Protein AF-A0A8S3ICK9-F1 (afdb_monomer_lite)

Radius of gyration: 54.21 Å; chains: 1; bounding box: 130×24×143 Å

pLDDT: mean 86.52, std 14.39, range [38.88, 98.19]

Secondary structure (DSSP, 8-state):
-HHHHHHHHHHHHHHHHHHHHHHHHHHHHHHHHHHHHHHHHHHHHHHHHHHHHHHHHHHHHHHHHHHHHHHHHHHHHHHHHHHHHHHHHHHHHHHHHHHHHHHHHHHS-GGGHHHHHHHHHHHHT--HHHHHHHHHHHHSTTS--------

InterPro domains:
  IPR000237 GRIP domain [PS50913] (88-137)

Sequence (151 aa):
REQHLNEHLRQYQDALREQTTIVNRLTNENNEICNRLAEYNEALSAAHRLNDQIEKKDSLINTLRNQIHTKDEKIQQYEYNLRDLQSTSGSRVEKQLVKNILLSYFHTPVNKRQEVIPLLGALVGFTQDEYKRAIDATSTNNSNSPKGGSG

Structure (mmCIF, N/CA/C/O backbone):
data_AF-A0A8S3ICK9-F1
#
_entry.id   AF-A0A8S3ICK9-F1
#
loop_
_atom_site.group_PDB
_atom_site.id
_atom_site.type_symbol
_atom_site.label_atom_id
_atom_site.label_alt_id
_atom_site.label_comp_id
_atom_site.label_asym_id
_atom_site.label_entity_id
_atom_site.label_seq_id
_atom_site.pdbx_PDB_ins_code
_atom_site.Cartn_x
_atom_site.Cartn_y
_atom_site.Cartn_z
_atom_site.occupancy
_atom_site.B_iso_or_equiv
_atom_site.auth_seq_id
_atom_site.auth_comp_id
_atom_site.auth_asym_id
_atom_site.auth_atom_id
_atom_site.pdbx_PDB_model_num
ATOM 1 N N . ARG A 1 1 ? 58.054 2.669 -65.243 1.00 66.62 1 ARG A N 1
ATOM 2 C CA . ARG A 1 1 ? 57.062 1.596 -64.962 1.00 66.62 1 ARG A CA 1
ATOM 3 C C . ARG A 1 1 ? 57.051 1.236 -63.476 1.00 66.62 1 ARG A C 1
ATOM 5 O O . ARG A 1 1 ? 55.982 1.250 -62.892 1.00 66.62 1 ARG A O 1
ATOM 12 N N . GLU A 1 2 ? 58.213 1.020 -62.854 1.00 78.56 2 GLU A N 1
ATOM 13 C CA . GLU A 1 2 ? 58.328 0.740 -61.408 1.00 78.56 2 GLU A CA 1
ATOM 14 C C . GLU A 1 2 ? 57.890 1.906 -60.505 1.00 78.56 2 GLU A C 1
ATOM 16 O O . GLU A 1 2 ? 57.202 1.681 -59.518 1.00 78.56 2 GLU A O 1
ATOM 21 N N . GLN A 1 3 ? 58.194 3.157 -60.873 1.00 79.44 3 GLN A N 1
ATOM 22 C CA . GLN A 1 3 ? 57.766 4.334 -60.098 1.00 79.44 3 GLN A CA 1
ATOM 23 C C . GLN A 1 3 ? 56.235 4.453 -59.995 1.00 79.44 3 GLN A C 1
ATOM 25 O O . GLN A 1 3 ? 55.710 4.612 -58.900 1.00 79.44 3 GLN A O 1
ATOM 30 N N . HIS A 1 4 ? 55.507 4.275 -61.103 1.00 82.38 4 HIS A N 1
ATOM 31 C CA . HIS A 1 4 ? 54.037 4.275 -61.094 1.00 82.38 4 HIS A CA 1
ATOM 32 C C . HIS A 1 4 ? 53.443 3.107 -60.293 1.00 82.38 4 HIS A C 1
ATOM 34 O O . HIS A 1 4 ? 52.410 3.271 -59.651 1.00 82.38 4 HIS A O 1
ATOM 40 N N . LEU A 1 5 ? 54.088 1.935 -60.304 1.00 88.00 5 LEU A N 1
ATOM 41 C CA . LEU A 1 5 ? 53.651 0.789 -59.504 1.00 88.00 5 LEU A CA 1
ATOM 42 C C . LEU A 1 5 ? 53.818 1.062 -58.000 1.00 88.00 5 LEU A C 1
ATOM 44 O O . LEU A 1 5 ? 52.912 0.769 -57.223 1.00 88.00 5 LEU A O 1
ATOM 48 N N . ASN A 1 6 ? 54.933 1.680 -57.601 1.00 90.56 6 ASN A N 1
ATOM 49 C CA . ASN A 1 6 ? 55.171 2.083 -56.214 1.00 90.56 6 ASN A CA 1
ATOM 50 C C . ASN A 1 6 ? 54.201 3.178 -55.747 1.00 90.56 6 ASN A C 1
ATOM 52 O O . ASN A 1 6 ? 53.729 3.124 -54.614 1.00 90.56 6 ASN A O 1
ATOM 56 N N . GLU A 1 7 ? 53.859 4.131 -56.617 1.00 90.69 7 GLU A N 1
ATOM 57 C CA . GLU A 1 7 ? 52.857 5.166 -56.329 1.00 90.69 7 GLU A CA 1
ATOM 58 C C . GLU A 1 7 ? 51.481 4.542 -56.027 1.00 90.69 7 GLU A C 1
ATOM 60 O O . GLU A 1 7 ? 50.860 4.855 -55.012 1.00 90.69 7 GLU A O 1
ATOM 65 N N . HIS A 1 8 ? 51.030 3.592 -56.855 1.00 90.88 8 HIS A N 1
ATOM 66 C CA . HIS A 1 8 ? 49.760 2.890 -56.642 1.00 90.88 8 HIS A CA 1
ATOM 67 C C . HIS A 1 8 ? 49.759 2.010 -55.387 1.00 90.88 8 HIS A C 1
ATOM 69 O O . HIS A 1 8 ? 48.760 1.976 -54.668 1.00 90.88 8 HIS A O 1
ATOM 75 N N . LEU A 1 9 ? 50.867 1.323 -55.090 1.00 90.25 9 LEU A N 1
ATOM 76 C CA . LEU A 1 9 ? 51.004 0.546 -53.853 1.00 90.25 9 LEU A CA 1
ATOM 77 C C . LEU A 1 9 ? 50.896 1.438 -52.611 1.00 90.25 9 LEU A C 1
ATOM 79 O O . LEU A 1 9 ? 50.250 1.055 -51.636 1.00 90.25 9 LEU A O 1
ATOM 83 N N . ARG A 1 10 ? 51.479 2.641 -52.665 1.00 92.62 10 ARG A N 1
ATOM 84 C CA . ARG A 1 10 ? 51.399 3.624 -51.582 1.00 92.62 10 ARG A CA 1
ATOM 85 C C . ARG A 1 10 ? 49.975 4.142 -51.389 1.00 92.62 10 ARG A C 1
ATOM 87 O O . ARG A 1 10 ? 49.477 4.122 -50.270 1.00 92.62 10 ARG A O 1
ATOM 94 N N . GLN A 1 11 ? 49.293 4.509 -52.474 1.00 92.69 11 GLN A N 1
ATOM 95 C CA . GLN A 1 11 ? 47.885 4.925 -52.428 1.00 92.69 11 GLN A CA 1
ATOM 96 C C . GLN A 1 11 ? 46.984 3.832 -51.841 1.00 92.69 11 GLN A C 1
ATOM 98 O O . GLN A 1 11 ? 46.121 4.119 -51.016 1.00 92.69 11 GLN A O 1
ATOM 103 N N . TYR A 1 12 ? 47.208 2.572 -52.225 1.00 92.31 12 TYR A N 1
ATOM 104 C CA . TYR A 1 12 ? 46.450 1.445 -51.685 1.00 92.31 12 TYR A CA 1
ATOM 105 C C . TYR A 1 12 ? 46.709 1.240 -50.184 1.00 92.31 12 TYR A C 1
ATOM 107 O O . TYR A 1 12 ? 45.776 0.986 -49.425 1.00 92.31 12 TYR A O 1
ATOM 115 N N . GLN A 1 13 ? 47.959 1.392 -49.731 1.00 93.19 13 GLN A N 1
ATOM 116 C CA . GLN A 1 13 ? 48.302 1.338 -48.306 1.00 93.19 13 GLN A CA 1
ATOM 117 C C . GLN A 1 13 ? 47.670 2.479 -47.502 1.00 93.19 13 GLN A C 1
ATOM 119 O O . GLN A 1 13 ? 47.187 2.241 -46.393 1.00 93.19 13 GLN A O 1
ATOM 124 N N . ASP A 1 14 ? 47.652 3.694 -48.047 1.00 94.31 14 ASP A N 1
ATOM 125 C CA . ASP A 1 14 ? 47.059 4.854 -47.380 1.00 94.31 14 ASP A CA 1
ATOM 126 C C . ASP A 1 14 ? 45.528 4.726 -47.295 1.00 94.31 14 ASP A C 1
ATOM 128 O O . ASP A 1 14 ? 44.962 4.919 -46.217 1.00 94.31 14 ASP A O 1
ATOM 132 N N . ALA A 1 15 ? 44.865 4.265 -48.362 1.00 94.25 15 ALA A N 1
ATOM 133 C CA . ALA A 1 15 ? 43.431 3.966 -48.345 1.00 94.25 15 ALA A CA 1
ATOM 134 C C . ALA A 1 15 ? 43.076 2.852 -47.342 1.00 94.25 15 ALA A C 1
ATOM 136 O O . ALA A 1 15 ? 42.084 2.947 -46.620 1.00 94.25 15 ALA A O 1
ATOM 137 N N . LEU A 1 16 ? 43.906 1.805 -47.238 1.00 94.31 16 LEU A N 1
ATOM 138 C CA . LEU A 1 16 ? 43.701 0.730 -46.262 1.00 94.31 16 LEU A CA 1
ATOM 139 C C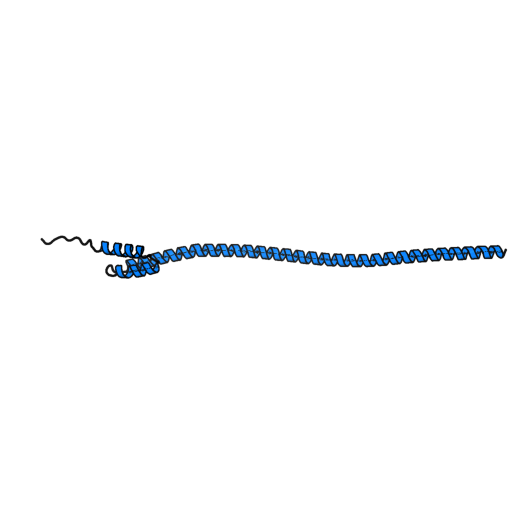 . LEU A 1 16 ? 43.848 1.234 -44.816 1.00 94.31 16 LEU A C 1
ATOM 141 O O . LEU A 1 16 ? 43.101 0.808 -43.930 1.00 94.31 16 LEU A O 1
ATOM 145 N N . ARG A 1 17 ? 44.790 2.153 -44.567 1.00 95.12 17 ARG A N 1
ATOM 146 C CA . ARG A 1 17 ? 44.953 2.804 -43.259 1.00 95.12 17 ARG A CA 1
ATOM 147 C C . ARG A 1 17 ? 43.744 3.651 -42.899 1.00 95.12 17 ARG A C 1
ATOM 149 O O . ARG A 1 17 ? 43.249 3.514 -41.785 1.00 95.12 17 ARG A O 1
ATOM 156 N N . GLU A 1 18 ? 43.259 4.475 -43.821 1.00 95.06 18 GLU A N 1
ATOM 157 C CA . GLU A 1 18 ? 42.057 5.288 -43.608 1.00 95.06 18 GLU A CA 1
ATOM 158 C C . GLU A 1 18 ? 40.831 4.409 -43.336 1.00 95.06 18 GLU A C 1
ATOM 160 O O . GLU A 1 18 ? 40.089 4.628 -42.380 1.00 95.06 18 GLU A O 1
ATOM 165 N N . GLN A 1 19 ? 40.663 3.329 -44.098 1.00 94.31 19 GLN A N 1
ATOM 166 C CA . GLN A 1 19 ? 39.571 2.396 -43.851 1.00 94.31 19 GLN A CA 1
ATOM 167 C C . GLN A 1 19 ? 39.683 1.749 -42.462 1.00 94.31 19 GLN A C 1
ATOM 169 O O . GLN A 1 19 ? 38.685 1.604 -41.757 1.00 94.31 19 GLN A O 1
ATOM 174 N N . THR A 1 20 ? 40.899 1.402 -42.034 1.00 96.00 20 THR A N 1
ATOM 175 C CA . THR A 1 20 ? 41.150 0.824 -40.707 1.00 96.00 20 THR A CA 1
ATOM 176 C C . THR A 1 20 ? 40.819 1.814 -39.587 1.00 96.00 20 THR A C 1
ATOM 178 O O . THR A 1 20 ? 40.216 1.423 -38.587 1.00 96.00 20 THR A O 1
ATOM 181 N N . THR A 1 21 ? 41.156 3.100 -39.732 1.00 96.38 21 THR A N 1
ATOM 182 C CA . THR A 1 21 ? 40.820 4.112 -38.715 1.00 96.38 21 THR A CA 1
ATOM 183 C C . THR A 1 21 ? 39.316 4.338 -38.617 1.00 96.38 21 THR A C 1
ATOM 185 O O . THR A 1 21 ? 38.795 4.437 -37.506 1.00 96.38 21 THR A O 1
ATOM 188 N N . ILE A 1 22 ? 38.602 4.343 -39.747 1.00 96.62 22 ILE A N 1
ATOM 189 C CA . ILE A 1 22 ? 37.138 4.447 -39.769 1.00 96.62 22 ILE A CA 1
ATOM 190 C C . ILE A 1 22 ? 36.503 3.236 -39.080 1.00 96.62 22 ILE A C 1
ATOM 192 O O . ILE A 1 22 ? 35.640 3.414 -38.221 1.00 96.62 22 ILE A O 1
ATOM 196 N N . VAL A 1 23 ? 36.947 2.019 -39.408 1.00 96.81 23 VAL A N 1
ATOM 197 C CA . VAL A 1 23 ? 36.446 0.785 -38.781 1.00 96.81 23 VAL A CA 1
ATOM 198 C C . VAL A 1 23 ? 36.687 0.804 -37.274 1.00 96.81 23 VAL A C 1
ATOM 200 O O . VAL A 1 23 ? 35.770 0.505 -36.510 1.00 96.81 23 VAL A O 1
ATOM 203 N N . ASN A 1 24 ? 37.873 1.219 -36.826 1.00 96.56 24 ASN A N 1
ATOM 204 C CA . ASN A 1 24 ? 38.172 1.335 -35.399 1.00 96.56 24 ASN A CA 1
ATOM 205 C C . ASN A 1 24 ? 37.283 2.378 -34.709 1.00 96.56 24 ASN A C 1
ATOM 207 O O . ASN A 1 24 ? 36.761 2.109 -33.629 1.00 96.56 24 ASN A O 1
ATOM 211 N N . ARG A 1 25 ? 37.053 3.540 -35.337 1.00 97.06 25 ARG A N 1
ATOM 212 C CA . ARG A 1 25 ? 36.153 4.568 -34.792 1.00 97.06 25 ARG A CA 1
ATOM 213 C C . ARG A 1 25 ? 34.730 4.038 -34.640 1.00 97.06 25 ARG A C 1
ATOM 215 O O . ARG A 1 25 ? 34.169 4.132 -33.556 1.00 97.06 25 ARG A O 1
ATOM 222 N N . LEU A 1 26 ? 34.180 3.444 -35.698 1.00 96.69 26 LEU A N 1
ATOM 223 C CA . LEU A 1 26 ? 32.831 2.872 -35.677 1.00 96.69 26 LEU A CA 1
ATOM 224 C C . LEU A 1 26 ? 32.712 1.746 -34.647 1.00 96.69 26 LEU A C 1
ATOM 226 O O . LEU A 1 26 ? 31.695 1.631 -33.976 1.00 96.69 26 LEU A O 1
ATOM 230 N N . THR A 1 27 ? 33.756 0.933 -34.491 1.00 97.19 27 THR A N 1
ATOM 231 C CA . THR A 1 27 ? 33.787 -0.133 -33.481 1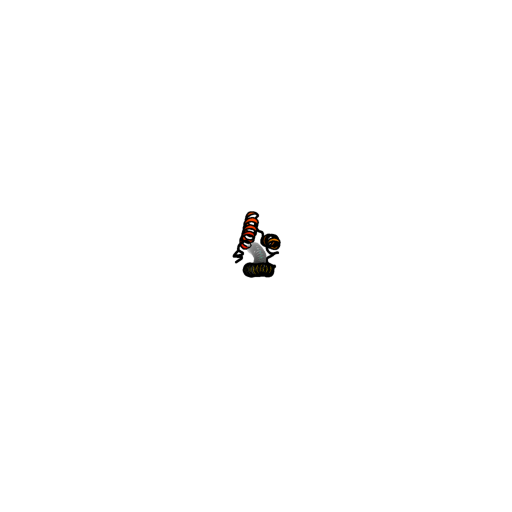.00 97.19 27 THR A CA 1
ATOM 232 C C . THR A 1 27 ? 33.751 0.448 -32.069 1.00 97.19 27 THR A C 1
ATOM 234 O O . THR A 1 27 ? 32.999 -0.043 -31.230 1.00 97.19 27 THR A O 1
ATOM 237 N N . ASN A 1 28 ? 34.501 1.521 -31.809 1.00 97.19 28 ASN A N 1
ATOM 238 C CA . ASN A 1 28 ? 34.479 2.207 -30.518 1.00 97.19 28 ASN A CA 1
ATOM 239 C C . ASN A 1 28 ? 33.109 2.833 -30.229 1.00 97.19 28 ASN A C 1
ATOM 241 O O . ASN A 1 28 ? 32.564 2.603 -29.154 1.00 97.19 28 ASN A O 1
ATOM 245 N N . GLU A 1 29 ? 32.521 3.543 -31.194 1.00 97.56 29 GLU A N 1
ATOM 246 C CA . GLU A 1 29 ? 31.169 4.105 -31.063 1.00 97.56 29 GLU A CA 1
ATOM 247 C C . GLU A 1 29 ? 30.132 3.007 -30.784 1.00 97.56 29 GLU A C 1
ATOM 249 O O . GLU A 1 29 ? 29.288 3.147 -29.901 1.00 97.56 29 GLU A O 1
ATOM 254 N N . ASN A 1 30 ? 30.225 1.875 -31.483 1.00 97.25 30 ASN A N 1
ATOM 255 C CA . ASN A 1 30 ? 29.319 0.750 -31.277 1.00 97.25 30 ASN A CA 1
ATOM 256 C C . ASN A 1 30 ? 29.483 0.138 -29.874 1.00 97.25 30 ASN A C 1
ATOM 258 O O . ASN A 1 30 ? 28.495 -0.149 -29.201 1.00 97.25 30 ASN A O 1
ATOM 262 N N . ASN A 1 31 ? 30.719 0.013 -29.383 1.00 97.62 31 ASN A N 1
ATOM 263 C CA . ASN A 1 31 ? 30.984 -0.448 -28.020 1.00 97.62 31 ASN A CA 1
ATOM 264 C C . ASN A 1 31 ? 30.411 0.510 -26.964 1.00 97.62 31 ASN A C 1
ATOM 266 O O . ASN A 1 31 ? 29.812 0.059 -25.989 1.00 97.62 31 ASN A O 1
ATOM 270 N N . GLU A 1 32 ? 30.539 1.825 -27.159 1.00 97.75 32 GLU A N 1
ATOM 271 C CA . GLU A 1 32 ? 29.944 2.820 -26.258 1.00 97.75 32 GLU A CA 1
ATOM 272 C C . GLU A 1 32 ? 28.415 2.724 -26.224 1.00 97.75 32 GLU A C 1
ATOM 274 O O . GLU A 1 32 ? 27.812 2.774 -25.149 1.00 97.75 32 GLU A O 1
ATOM 279 N N . ILE A 1 33 ? 27.780 2.544 -27.385 1.00 97.38 33 ILE A N 1
ATOM 280 C CA . ILE A 1 33 ? 26.327 2.364 -27.482 1.00 97.38 33 ILE A CA 1
ATOM 281 C C . ILE A 1 33 ? 25.895 1.075 -26.775 1.00 97.38 33 ILE A C 1
ATOM 283 O O . ILE A 1 33 ? 24.936 1.099 -26.003 1.00 97.38 33 ILE A O 1
ATOM 287 N N . CYS A 1 34 ? 26.611 -0.031 -26.985 1.00 97.31 34 CYS A N 1
ATOM 288 C CA . CYS A 1 34 ? 26.345 -1.300 -26.309 1.00 97.31 34 CYS A CA 1
ATOM 289 C C . CYS A 1 34 ? 26.440 -1.174 -24.783 1.00 97.31 34 CYS A C 1
ATOM 291 O O . CYS A 1 34 ? 25.567 -1.680 -24.077 1.00 97.31 34 CYS A O 1
ATOM 293 N N . ASN A 1 35 ? 27.443 -0.456 -24.271 1.00 97.62 35 ASN A N 1
ATOM 294 C CA . ASN A 1 35 ? 27.591 -0.223 -22.834 1.00 97.62 35 ASN A CA 1
ATOM 295 C C . ASN A 1 35 ? 26.416 0.588 -22.273 1.00 97.62 35 ASN A C 1
ATOM 297 O O . ASN A 1 35 ? 25.806 0.182 -21.287 1.00 97.62 35 ASN A O 1
ATOM 301 N N . ARG A 1 36 ? 26.020 1.675 -22.947 1.00 97.88 36 ARG A N 1
ATOM 302 C CA . ARG A 1 36 ? 24.848 2.470 -22.537 1.00 97.88 36 ARG A CA 1
ATOM 303 C C . ARG A 1 36 ? 23.557 1.660 -22.579 1.00 97.88 36 ARG A C 1
ATOM 305 O O . ARG A 1 36 ? 22.715 1.799 -21.700 1.00 97.88 36 ARG A O 1
ATOM 312 N N . LEU A 1 37 ? 23.389 0.798 -23.582 1.00 97.50 37 LEU A N 1
ATOM 313 C CA . LEU A 1 37 ? 22.242 -0.107 -23.647 1.00 97.50 37 LEU A CA 1
ATOM 314 C C . LEU A 1 37 ? 22.229 -1.088 -22.473 1.00 97.50 37 LEU A C 1
ATOM 316 O O . LEU A 1 37 ? 21.164 -1.337 -21.913 1.00 97.50 37 LEU A O 1
ATOM 320 N N . ALA A 1 38 ? 23.383 -1.630 -22.080 1.00 97.69 38 ALA A N 1
ATOM 321 C CA . ALA A 1 38 ? 23.480 -2.492 -20.907 1.00 97.69 38 ALA A CA 1
ATOM 322 C C . ALA A 1 38 ? 23.081 -1.742 -19.624 1.00 97.69 38 ALA A C 1
ATOM 324 O O . ALA A 1 38 ? 22.243 -2.236 -18.870 1.00 97.69 38 ALA A O 1
ATOM 325 N N . GLU A 1 39 ? 23.588 -0.521 -19.433 1.00 97.50 39 GLU A N 1
ATOM 326 C CA . GLU A 1 39 ? 23.235 0.342 -18.297 1.00 97.50 39 GLU A CA 1
ATOM 327 C C . GLU A 1 39 ? 21.735 0.674 -18.266 1.00 97.50 39 GLU A C 1
ATOM 329 O O . GLU A 1 39 ? 21.090 0.567 -17.222 1.00 97.50 39 GLU A O 1
ATOM 334 N N . TYR A 1 40 ? 21.139 1.026 -19.410 1.00 98.06 40 TYR A N 1
ATOM 335 C CA . TYR A 1 40 ? 19.703 1.298 -19.486 1.00 98.06 40 TYR A CA 1
ATOM 336 C C . TYR A 1 40 ? 18.853 0.058 -19.220 1.00 98.06 40 TYR A C 1
ATOM 338 O O . TYR A 1 40 ? 17.817 0.168 -18.566 1.00 98.06 40 TYR A O 1
ATOM 346 N N . ASN A 1 41 ? 19.279 -1.119 -19.678 1.00 97.50 41 ASN A N 1
ATOM 347 C CA . ASN A 1 41 ? 18.584 -2.370 -19.379 1.00 97.50 41 ASN A CA 1
ATOM 348 C C . ASN A 1 41 ? 18.634 -2.703 -17.881 1.00 97.50 41 ASN A C 1
ATOM 350 O O . ASN A 1 41 ? 17.629 -3.134 -17.313 1.00 97.50 41 ASN A O 1
ATOM 354 N N . GLU A 1 42 ? 19.768 -2.466 -17.220 1.00 97.88 42 GLU A N 1
ATOM 355 C CA . GLU A 1 42 ? 19.883 -2.628 -15.769 1.00 97.88 42 GLU A CA 1
ATOM 356 C C . GLU A 1 42 ? 18.987 -1.631 -15.022 1.00 97.88 42 GLU A C 1
ATOM 358 O O . GLU A 1 42 ? 18.215 -2.026 -14.144 1.00 97.88 42 GLU A O 1
ATOM 363 N N . ALA A 1 43 ? 19.013 -0.357 -15.418 1.00 97.81 43 ALA A N 1
ATOM 364 C CA . ALA A 1 43 ? 18.157 0.675 -14.842 1.00 97.81 43 ALA A CA 1
ATOM 365 C C . ALA A 1 43 ? 16.662 0.364 -15.038 1.00 97.81 43 ALA A C 1
ATOM 367 O O . ALA A 1 43 ? 15.864 0.552 -14.118 1.00 97.81 43 ALA A O 1
ATOM 368 N N . LEU A 1 44 ? 16.279 -0.165 -16.203 1.00 97.75 44 LEU A N 1
ATOM 369 C CA . LEU A 1 44 ? 14.912 -0.597 -16.489 1.00 97.75 44 LEU A CA 1
ATOM 370 C C . LEU A 1 44 ? 14.496 -1.775 -15.599 1.00 97.75 44 LEU A C 1
ATOM 372 O O . LEU A 1 44 ? 13.410 -1.762 -15.020 1.00 97.75 44 LEU A O 1
ATOM 376 N N . SER A 1 45 ? 15.371 -2.768 -15.428 1.00 97.75 45 SER A N 1
ATOM 377 C CA . SER A 1 45 ? 15.138 -3.892 -14.511 1.00 97.75 45 SER A CA 1
ATOM 378 C C . SER A 1 45 ? 14.965 -3.417 -13.062 1.00 97.75 45 SER A C 1
ATOM 380 O O . SER A 1 45 ? 14.042 -3.839 -12.357 1.00 97.75 45 SER A O 1
ATOM 382 N N . ALA A 1 46 ? 15.790 -2.460 -12.626 1.00 97.88 46 ALA A N 1
ATOM 383 C CA . ALA A 1 46 ? 15.649 -1.827 -11.320 1.00 97.88 46 ALA A CA 1
ATOM 384 C C . ALA A 1 46 ? 14.311 -1.077 -11.181 1.00 97.88 46 ALA A C 1
ATOM 386 O O . ALA A 1 46 ? 13.652 -1.200 -10.145 1.00 97.88 46 ALA A O 1
ATOM 387 N N . ALA A 1 47 ? 13.874 -0.360 -12.220 1.00 97.94 47 ALA A N 1
ATOM 388 C CA . ALA A 1 47 ? 12.582 0.320 -12.241 1.00 97.94 47 ALA A CA 1
ATOM 389 C C . ALA A 1 47 ? 11.406 -0.666 -12.128 1.00 97.94 47 ALA A C 1
ATOM 391 O O . ALA A 1 47 ? 10.507 -0.439 -11.319 1.00 97.94 47 ALA A O 1
ATOM 392 N N . HIS A 1 48 ? 11.443 -1.797 -12.841 1.00 97.31 48 HIS A N 1
ATOM 393 C CA . HIS A 1 48 ? 10.440 -2.860 -12.697 1.00 97.31 48 HIS A CA 1
ATOM 394 C C . HIS A 1 48 ? 10.386 -3.406 -11.267 1.00 97.31 48 HIS A C 1
ATOM 396 O O . HIS A 1 48 ? 9.317 -3.471 -10.665 1.00 97.31 48 HIS A O 1
ATOM 402 N N . ARG A 1 49 ? 11.542 -3.703 -10.663 1.00 97.88 49 ARG A N 1
ATOM 403 C CA . ARG A 1 49 ? 11.606 -4.174 -9.272 1.00 97.88 49 ARG A CA 1
ATOM 404 C C . ARG A 1 49 ? 11.052 -3.151 -8.274 1.00 97.88 49 ARG A C 1
ATOM 406 O O . ARG A 1 49 ? 10.511 -3.536 -7.233 1.00 97.88 49 ARG A O 1
ATOM 413 N N . LEU A 1 50 ? 11.243 -1.856 -8.524 1.00 97.88 50 LEU A N 1
ATOM 414 C CA . LEU A 1 50 ? 10.653 -0.798 -7.701 1.00 97.88 50 LEU A CA 1
ATOM 415 C C . LEU A 1 50 ? 9.13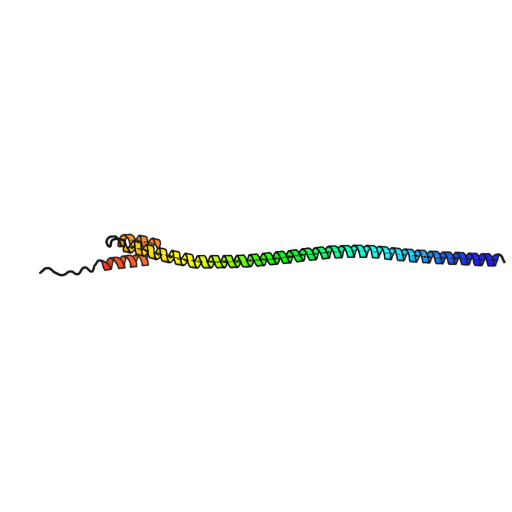8 -0.726 -7.894 1.00 97.88 50 LEU A C 1
ATOM 417 O O . LEU A 1 50 ? 8.425 -0.602 -6.901 1.00 97.88 50 LEU A O 1
ATOM 421 N N . ASN A 1 51 ? 8.653 -0.875 -9.126 1.00 97.94 51 ASN A N 1
ATOM 422 C CA . ASN A 1 51 ? 7.224 -0.932 -9.416 1.00 97.94 51 ASN A CA 1
ATOM 423 C C . ASN A 1 51 ? 6.544 -2.098 -8.675 1.00 97.94 51 ASN A C 1
ATOM 425 O O . ASN A 1 51 ? 5.589 -1.872 -7.936 1.00 97.94 51 ASN A O 1
ATOM 429 N N . ASP A 1 52 ? 7.117 -3.304 -8.725 1.00 97.62 52 ASP A N 1
ATOM 430 C CA . ASP A 1 52 ? 6.607 -4.465 -7.978 1.00 97.62 52 ASP A CA 1
ATOM 431 C C . ASP A 1 52 ? 6.549 -4.210 -6.460 1.00 97.62 52 ASP A C 1
ATOM 433 O O . ASP A 1 52 ? 5.673 -4.706 -5.746 1.00 97.62 52 ASP A O 1
ATOM 437 N N . GLN A 1 53 ? 7.514 -3.456 -5.921 1.00 97.94 53 GLN A N 1
ATOM 438 C CA . GLN A 1 53 ? 7.520 -3.080 -4.505 1.00 97.94 53 GLN A CA 1
ATOM 439 C C . GLN A 1 53 ? 6.436 -2.057 -4.168 1.00 97.94 53 GLN A C 1
ATOM 441 O O . GLN A 1 53 ? 5.872 -2.129 -3.074 1.00 97.94 53 GLN A O 1
ATOM 446 N N . ILE A 1 54 ? 6.160 -1.114 -5.069 1.00 98.06 54 ILE A N 1
ATOM 447 C CA . ILE A 1 54 ? 5.078 -0.139 -4.915 1.00 98.06 54 ILE A CA 1
ATOM 448 C C . ILE A 1 54 ? 3.739 -0.872 -4.903 1.00 98.06 54 ILE A C 1
ATOM 450 O O . ILE A 1 54 ? 2.996 -0.729 -3.938 1.00 98.06 54 ILE A O 1
ATOM 454 N N . GLU A 1 55 ? 3.495 -1.761 -5.866 1.00 98.00 55 GLU A N 1
ATOM 455 C CA . GLU A 1 55 ? 2.255 -2.545 -5.939 1.00 98.00 55 GLU A CA 1
ATOM 456 C C . GLU A 1 55 ? 2.006 -3.363 -4.660 1.00 98.00 55 GLU A C 1
ATOM 458 O O . GLU A 1 55 ? 0.902 -3.369 -4.105 1.00 98.00 55 GLU A O 1
ATOM 463 N N . LYS A 1 56 ? 3.053 -4.004 -4.119 1.00 97.94 56 LYS A N 1
ATOM 464 C CA . LYS A 1 56 ? 2.970 -4.725 -2.835 1.00 97.94 56 LYS A CA 1
ATOM 465 C C . LYS A 1 56 ? 2.626 -3.800 -1.669 1.00 97.94 56 LYS A C 1
ATOM 467 O O . LYS A 1 56 ? 1.816 -4.165 -0.815 1.00 97.94 56 LYS A O 1
ATOM 472 N N . LYS A 1 57 ? 3.245 -2.617 -1.604 1.00 97.38 57 LYS A N 1
ATOM 473 C CA . LYS A 1 57 ? 2.978 -1.634 -0.544 1.00 97.38 57 LYS A CA 1
ATOM 474 C C . LYS A 1 57 ? 1.571 -1.058 -0.653 1.00 97.38 57 LYS A C 1
ATOM 476 O O . LYS A 1 57 ? 0.905 -0.945 0.372 1.00 97.38 57 LYS A O 1
ATOM 481 N N . ASP A 1 58 ? 1.092 -0.771 -1.857 1.00 97.94 58 ASP A N 1
ATOM 482 C CA . ASP A 1 58 ? -0.266 -0.275 -2.084 1.00 97.94 58 ASP A CA 1
ATOM 483 C C . ASP A 1 58 ? -1.318 -1.311 -1.682 1.00 97.94 58 ASP A C 1
ATOM 485 O O . ASP A 1 58 ? -2.284 -0.987 -0.988 1.00 97.94 58 ASP A O 1
ATOM 489 N N . SER A 1 59 ? -1.094 -2.585 -2.018 1.00 97.44 59 SER A N 1
ATOM 490 C CA . SER A 1 59 ? -1.943 -3.690 -1.559 1.00 97.44 59 SER A CA 1
ATOM 491 C C . SER A 1 59 ? -1.995 -3.787 -0.026 1.00 97.44 59 SER A C 1
ATOM 493 O O . SER A 1 59 ? -3.076 -3.913 0.566 1.00 97.44 59 SER A O 1
ATOM 495 N N . LEU A 1 60 ? -0.843 -3.652 0.643 1.00 97.88 60 LEU A N 1
ATOM 496 C CA . LEU A 1 60 ? -0.767 -3.644 2.104 1.00 97.88 60 LEU A CA 1
ATOM 497 C C . LEU A 1 60 ? -1.503 -2.440 2.706 1.00 97.88 60 LEU A C 1
ATOM 499 O O . LEU A 1 60 ? -2.268 -2.609 3.654 1.00 97.88 60 LEU A O 1
ATOM 503 N N . ILE A 1 61 ? -1.315 -1.240 2.151 1.00 98.19 61 ILE A N 1
ATOM 504 C CA . ILE A 1 61 ? -2.002 -0.020 2.597 1.00 98.19 61 ILE A CA 1
ATOM 505 C C . ILE A 1 61 ? -3.516 -0.191 2.485 1.00 98.19 61 ILE A C 1
ATOM 507 O O . ILE A 1 61 ? -4.236 0.113 3.435 1.00 98.19 61 ILE A O 1
ATOM 511 N N . ASN A 1 62 ? -4.008 -0.712 1.361 1.00 97.88 62 ASN A N 1
ATOM 512 C CA . ASN A 1 62 ? -5.437 -0.950 1.165 1.00 97.88 62 ASN A CA 1
ATOM 513 C C . ASN A 1 62 ? -5.983 -1.977 2.164 1.00 97.88 62 ASN A C 1
ATOM 515 O O . ASN A 1 62 ? -7.040 -1.766 2.757 1.00 97.88 62 ASN A O 1
ATOM 519 N N . THR A 1 63 ? -5.227 -3.043 2.431 1.00 97.81 63 THR A N 1
ATOM 520 C CA . THR A 1 63 ? -5.592 -4.038 3.448 1.00 97.81 63 THR A CA 1
ATOM 521 C C . THR A 1 63 ? -5.671 -3.414 4.842 1.00 97.81 63 THR A C 1
ATOM 523 O O . THR A 1 63 ? -6.654 -3.616 5.555 1.00 97.81 63 THR A O 1
ATOM 526 N N . LEU A 1 64 ? -4.671 -2.619 5.230 1.00 97.81 64 LEU A N 1
ATOM 527 C CA . LEU A 1 64 ? -4.644 -1.940 6.526 1.00 97.81 64 LEU A CA 1
ATOM 528 C C . LEU A 1 64 ? -5.786 -0.929 6.663 1.00 97.81 64 LEU A C 1
ATOM 530 O O . LEU A 1 64 ? -6.429 -0.884 7.709 1.00 97.81 64 LEU A O 1
ATOM 534 N N . ARG A 1 65 ? -6.095 -0.168 5.608 1.00 98.19 65 ARG A N 1
ATOM 535 C CA . ARG A 1 65 ? -7.247 0.747 5.584 1.00 98.19 65 ARG A CA 1
ATOM 536 C C . ARG A 1 65 ? -8.564 0.009 5.812 1.00 98.19 65 ARG A C 1
ATOM 538 O O . ARG A 1 65 ? -9.354 0.441 6.645 1.00 98.19 65 ARG A O 1
ATOM 545 N N . ASN A 1 66 ? -8.765 -1.134 5.156 1.00 97.94 66 ASN A N 1
ATOM 546 C CA . ASN A 1 66 ? -9.958 -1.959 5.366 1.00 97.94 66 ASN A CA 1
ATOM 547 C C . ASN A 1 66 ? -10.040 -2.500 6.801 1.00 97.94 66 ASN A C 1
ATOM 549 O O . ASN A 1 66 ? -11.117 -2.517 7.399 1.00 97.94 66 ASN A O 1
ATOM 553 N N . GLN A 1 67 ? -8.908 -2.910 7.383 1.00 97.81 67 GLN A N 1
ATOM 554 C CA . GLN A 1 67 ? -8.860 -3.356 8.778 1.00 97.81 67 GLN A CA 1
ATOM 555 C C . GLN A 1 67 ? -9.183 -2.230 9.764 1.00 97.81 67 GLN A C 1
ATOM 557 O O . GLN A 1 67 ? -9.879 -2.484 10.745 1.00 97.81 67 GLN A O 1
ATOM 562 N N . ILE A 1 68 ? -8.687 -1.013 9.518 1.00 98.12 68 ILE A N 1
ATOM 563 C CA . ILE A 1 68 ? -9.022 0.172 10.320 1.00 98.12 68 ILE A CA 1
ATOM 564 C C . ILE A 1 68 ? -10.525 0.425 10.241 1.00 98.12 68 ILE A C 1
ATOM 566 O O . ILE A 1 68 ? -11.177 0.438 11.276 1.00 98.12 68 ILE A O 1
ATOM 570 N N . HIS A 1 69 ? -11.087 0.483 9.032 1.00 97.88 69 HIS A N 1
ATOM 571 C CA . HIS A 1 69 ? -12.520 0.702 8.840 1.00 97.88 69 HIS A CA 1
ATOM 572 C C . HIS A 1 69 ? -13.375 -0.342 9.574 1.00 97.88 69 HIS A C 1
ATOM 574 O O . HIS A 1 69 ? -14.263 0.006 10.343 1.00 97.88 69 HIS A O 1
ATOM 580 N N . THR A 1 70 ? -13.026 -1.626 9.443 1.00 97.62 70 THR A N 1
ATOM 581 C CA . THR A 1 70 ? -13.720 -2.721 10.144 1.00 97.62 70 THR A CA 1
ATOM 582 C C . THR A 1 70 ? -13.621 -2.585 11.669 1.00 97.62 70 THR A C 1
ATOM 584 O O . THR A 1 70 ? -14.536 -2.962 12.402 1.00 97.62 70 THR A O 1
ATOM 587 N N . LYS A 1 71 ? -12.480 -2.115 12.189 1.00 96.69 71 LYS A N 1
ATOM 588 C CA . LYS A 1 71 ? -12.308 -1.889 13.630 1.00 96.69 71 LYS A CA 1
ATOM 589 C C . LYS A 1 71 ? -13.120 -0.690 14.103 1.00 96.69 71 LYS A C 1
ATOM 591 O O . LYS A 1 71 ? -13.730 -0.800 15.160 1.00 96.69 71 LYS A O 1
ATOM 596 N N . ASP A 1 72 ? -13.167 0.387 13.329 1.00 97.50 72 ASP A N 1
ATOM 597 C CA . ASP A 1 72 ? -13.968 1.570 13.644 1.00 97.50 72 ASP A CA 1
ATOM 598 C C . ASP A 1 72 ? -15.463 1.227 13.688 1.00 97.50 72 ASP A C 1
ATOM 600 O O . ASP A 1 72 ? -16.142 1.582 14.649 1.00 97.50 72 ASP A O 1
ATOM 604 N N . GLU A 1 73 ? -15.963 0.436 12.733 1.00 97.19 73 GLU A N 1
ATOM 605 C CA . GLU A 1 73 ? -17.341 -0.079 12.752 1.00 97.19 73 GLU A CA 1
ATOM 606 C C . GLU A 1 73 ? -17.631 -0.906 14.015 1.00 97.19 73 GLU A C 1
ATOM 608 O O . GLU A 1 73 ? -18.661 -0.727 14.668 1.00 97.19 73 GLU A O 1
ATOM 613 N N . LYS A 1 74 ? -16.706 -1.792 14.410 1.00 96.69 74 LYS A N 1
ATOM 614 C CA . LYS A 1 74 ? -16.842 -2.582 15.646 1.00 96.69 74 LYS A CA 1
ATOM 615 C C . LYS A 1 74 ? -16.826 -1.707 16.893 1.00 96.69 74 LYS A C 1
ATOM 617 O O . LYS A 1 74 ? -17.585 -1.974 17.819 1.00 96.69 74 LYS A O 1
ATOM 622 N N . ILE A 1 75 ? -15.974 -0.682 16.932 1.00 97.19 75 ILE A N 1
ATOM 623 C CA . ILE A 1 75 ? -15.927 0.277 18.040 1.00 97.19 75 ILE A CA 1
ATOM 624 C C . ILE A 1 75 ? -17.272 0.993 18.149 1.00 97.19 75 ILE A C 1
ATOM 626 O O . ILE A 1 75 ? -17.867 0.972 19.222 1.00 97.19 75 ILE A O 1
ATOM 630 N N . GLN A 1 76 ? -17.804 1.519 17.044 1.00 96.50 76 GLN A N 1
ATOM 631 C CA . GLN A 1 76 ? -19.121 2.160 17.027 1.00 96.50 76 GLN A CA 1
ATOM 632 C C . GLN A 1 76 ? -20.231 1.210 17.494 1.00 96.50 76 GLN A C 1
ATOM 634 O O . GLN A 1 76 ? -21.104 1.601 18.269 1.00 96.50 76 GLN A O 1
ATOM 639 N N . GLN A 1 77 ? -20.182 -0.059 17.078 1.00 96.50 77 GLN A N 1
ATOM 640 C CA . GLN A 1 77 ? -21.133 -1.070 17.531 1.00 96.50 77 GLN A CA 1
ATOM 641 C C . GLN A 1 77 ? -21.025 -1.327 19.043 1.00 96.50 77 GLN A C 1
ATOM 643 O O . GLN A 1 77 ? -22.043 -1.428 19.728 1.00 96.50 77 GLN A O 1
ATOM 648 N N . TYR A 1 78 ? -19.810 -1.426 19.587 1.00 94.88 78 TYR A N 1
ATOM 649 C CA . TYR A 1 78 ? -19.606 -1.609 21.023 1.00 94.88 78 TYR A CA 1
ATOM 650 C C . TYR A 1 78 ? -20.036 -0.389 21.833 1.00 94.88 78 TYR A C 1
ATOM 652 O O . TYR A 1 78 ? -20.665 -0.561 22.874 1.00 94.88 78 TYR A O 1
ATOM 660 N N . GLU A 1 79 ? -19.759 0.823 21.356 1.00 94.19 79 GLU A N 1
ATOM 661 C CA . GLU A 1 79 ? -20.226 2.060 21.985 1.00 94.19 79 GLU A CA 1
ATOM 662 C C . GLU A 1 79 ? -21.755 2.135 22.004 1.00 94.19 79 GLU A C 1
ATOM 664 O O . GLU A 1 79 ? -22.348 2.452 23.039 1.00 94.19 79 GLU A O 1
ATOM 669 N N . TYR A 1 80 ? -22.405 1.778 20.893 1.00 94.56 80 TYR A N 1
ATOM 670 C CA . TYR A 1 80 ? -23.861 1.693 20.818 1.00 94.56 80 TYR A CA 1
ATOM 671 C C . TYR A 1 80 ? -24.420 0.680 21.824 1.00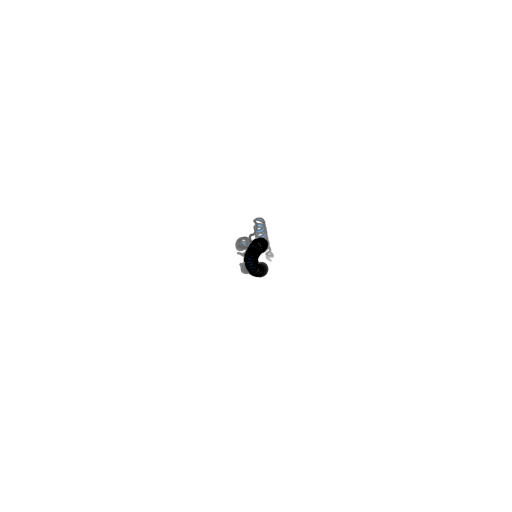 94.56 80 TYR A C 1
ATOM 673 O O . TYR A 1 80 ? -25.288 1.025 22.626 1.00 94.56 80 TYR A O 1
ATOM 681 N N . ASN A 1 81 ? -23.884 -0.544 21.838 1.00 92.75 81 ASN A N 1
ATOM 682 C CA . ASN A 1 81 ? -24.321 -1.595 22.757 1.00 92.75 81 ASN A CA 1
ATOM 683 C C . ASN A 1 81 ? -24.100 -1.201 24.223 1.00 92.75 81 ASN A C 1
ATOM 685 O O . ASN A 1 81 ? -24.944 -1.473 25.073 1.00 92.75 81 ASN A O 1
ATOM 689 N N . LEU A 1 82 ? -22.978 -0.546 24.532 1.00 92.56 82 LEU A N 1
ATOM 690 C CA . LEU A 1 82 ? -22.686 -0.061 25.876 1.00 92.56 82 LEU A CA 1
ATOM 691 C C . LEU A 1 82 ? -23.707 0.993 26.308 1.00 92.56 82 LEU A C 1
ATOM 693 O O . LEU A 1 82 ? -24.231 0.914 27.418 1.00 92.56 82 LEU A O 1
ATOM 697 N N . ARG A 1 83 ? -24.024 1.947 25.427 1.00 90.56 83 ARG A N 1
ATOM 698 C CA . ARG A 1 83 ? -25.031 2.981 25.686 1.00 90.56 83 ARG A CA 1
ATOM 699 C C . ARG A 1 83 ? -26.421 2.380 25.894 1.00 90.56 83 ARG A C 1
ATOM 701 O O . ARG A 1 83 ? -27.123 2.784 26.822 1.00 90.56 83 ARG A O 1
ATOM 708 N N . ASP A 1 84 ? -26.809 1.415 25.066 1.00 89.81 84 ASP A N 1
ATOM 709 C CA . ASP A 1 84 ? -28.092 0.720 25.192 1.00 89.81 84 ASP A CA 1
ATOM 710 C C . ASP A 1 84 ? -28.186 -0.040 26.525 1.00 89.81 84 ASP A C 1
ATOM 712 O O . ASP A 1 84 ? -29.132 0.152 27.299 1.00 89.81 84 ASP A O 1
ATOM 716 N N . LEU A 1 85 ? -27.139 -0.797 26.872 1.00 87.25 85 LEU A N 1
ATOM 717 C CA . LEU A 1 85 ? -27.042 -1.499 28.149 1.00 87.25 85 LEU A CA 1
ATOM 718 C C . LEU A 1 85 ? -27.072 -0.542 29.339 1.00 87.25 85 LEU A C 1
ATOM 720 O O . LEU A 1 85 ? -27.786 -0.816 30.301 1.00 87.25 85 LEU A O 1
ATOM 724 N N . GLN A 1 86 ? -26.348 0.576 29.298 1.00 84.81 86 GLN A N 1
ATOM 725 C CA . GLN A 1 86 ? -26.381 1.588 30.358 1.00 84.81 86 GLN A CA 1
ATOM 726 C C . GLN A 1 86 ? -27.788 2.167 30.536 1.00 84.81 86 GLN A C 1
ATOM 728 O O . GLN A 1 86 ? -28.270 2.262 31.665 1.00 84.81 86 GLN A O 1
ATOM 733 N N . SER A 1 87 ? -28.485 2.478 29.440 1.00 79.94 87 SER A N 1
ATOM 734 C CA . SER A 1 87 ? -29.848 3.017 29.506 1.00 79.94 87 SER A CA 1
ATOM 735 C C . SER A 1 87 ? -30.858 2.007 30.069 1.00 79.94 87 SER A C 1
ATOM 737 O O . SER A 1 87 ? -31.707 2.352 30.897 1.00 79.94 87 SER A O 1
ATOM 739 N N . THR A 1 88 ? -30.721 0.733 29.696 1.00 77.88 88 THR A N 1
ATOM 740 C CA . THR A 1 88 ? -31.639 -0.335 30.105 1.00 77.88 88 THR A CA 1
ATOM 741 C C . THR A 1 88 ? -31.360 -0.825 31.527 1.00 77.88 88 THR A C 1
ATOM 743 O O . THR A 1 88 ? -32.288 -1.017 32.319 1.00 77.88 88 THR A O 1
ATOM 746 N N . SER A 1 89 ? -30.088 -1.024 31.880 1.00 73.00 89 SER A N 1
ATOM 747 C CA . SER A 1 89 ? -29.691 -1.481 33.216 1.00 73.00 89 SER A CA 1
ATOM 748 C C . SER A 1 89 ? -29.905 -0.402 34.274 1.00 73.00 89 SER A C 1
ATOM 750 O O . SER A 1 89 ? -30.479 -0.719 35.316 1.00 73.00 89 SER A O 1
ATOM 752 N N . GLY A 1 90 ? -29.559 0.861 33.989 1.00 76.00 90 GLY A N 1
ATOM 753 C CA . GLY A 1 90 ? -29.805 1.987 34.894 1.00 76.00 90 GLY A CA 1
ATOM 754 C C . GLY A 1 90 ? -31.285 2.107 35.253 1.00 76.00 90 GLY A C 1
ATOM 755 O O . GLY A 1 90 ? -31.656 1.975 36.419 1.00 76.00 90 GLY A O 1
ATOM 756 N N . SER A 1 91 ? -32.159 2.188 34.243 1.00 75.50 91 SER A N 1
ATOM 757 C CA . SER A 1 91 ? -33.607 2.311 34.465 1.00 75.50 91 SER A CA 1
ATOM 758 C C . SER A 1 91 ? -34.214 1.110 35.206 1.00 75.50 91 SER A C 1
ATOM 760 O O . SER A 1 91 ? -35.124 1.265 36.025 1.00 75.50 91 SER A O 1
ATOM 762 N N . ARG A 1 92 ? -33.739 -0.116 34.941 1.00 77.69 92 ARG A N 1
ATOM 763 C CA . ARG A 1 92 ? -34.254 -1.322 35.610 1.00 77.69 92 ARG A CA 1
ATOM 764 C C . ARG A 1 92 ? -33.820 -1.398 37.072 1.00 77.69 92 ARG A C 1
ATOM 766 O O . ARG A 1 92 ? -34.644 -1.752 37.919 1.00 77.69 92 ARG A O 1
ATOM 773 N N . VAL A 1 93 ? -32.557 -1.090 37.363 1.00 81.19 93 VAL A N 1
ATOM 774 C CA . VAL A 1 93 ? -32.020 -1.096 38.732 1.00 81.19 93 VAL A CA 1
ATOM 775 C C . VAL A 1 93 ? -32.711 -0.024 39.571 1.00 81.19 93 VAL A C 1
ATOM 777 O O . VAL A 1 93 ? -33.178 -0.336 40.665 1.00 81.19 93 VAL A O 1
ATOM 780 N N . GLU A 1 94 ? -32.890 1.183 39.032 1.00 81.88 94 GLU A N 1
ATOM 781 C CA . GLU A 1 94 ? -33.630 2.268 39.690 1.00 81.88 94 GLU A CA 1
ATOM 782 C C . GLU A 1 94 ? -35.066 1.852 40.043 1.00 81.88 94 GLU A C 1
ATOM 784 O O . GLU A 1 94 ? -35.486 1.965 41.196 1.00 81.88 94 GLU A O 1
ATOM 789 N N . LYS A 1 95 ? -35.818 1.282 39.089 1.00 84.44 95 LYS A N 1
ATOM 790 C CA . LYS A 1 95 ? -37.199 0.818 39.331 1.00 84.44 95 LYS A CA 1
ATOM 791 C C . LYS A 1 95 ? -37.272 -0.277 40.394 1.00 84.44 95 LYS A C 1
ATOM 793 O O . LYS A 1 95 ? -38.177 -0.267 41.230 1.00 84.44 95 LYS A O 1
ATOM 798 N N . GLN A 1 96 ? -36.337 -1.228 40.370 1.00 85.38 96 GLN A N 1
ATOM 799 C CA . GLN A 1 96 ? -36.303 -2.309 41.352 1.00 85.38 96 GLN A CA 1
ATOM 800 C C . GLN A 1 96 ? -35.933 -1.792 42.749 1.00 85.38 96 GLN A C 1
ATOM 802 O O . GLN A 1 96 ? -36.524 -2.237 43.734 1.00 85.38 96 GLN A O 1
ATOM 807 N N . LEU A 1 97 ? -35.007 -0.835 42.839 1.00 85.81 97 LEU A N 1
ATOM 808 C CA . LEU A 1 97 ? -34.624 -0.193 44.093 1.00 85.81 97 LEU A CA 1
ATOM 809 C C . LEU A 1 97 ? -35.809 0.557 44.712 1.00 85.81 97 LEU A C 1
ATOM 811 O O . LEU A 1 97 ? -36.138 0.317 45.873 1.00 85.81 97 LEU A O 1
ATOM 815 N N . VAL A 1 98 ? -36.516 1.375 43.924 1.00 86.44 98 VAL A N 1
ATOM 816 C CA . VAL A 1 98 ? -37.727 2.086 44.375 1.00 86.44 98 VAL A CA 1
ATOM 817 C C . VAL A 1 98 ? -38.791 1.100 44.863 1.00 86.44 98 VAL A C 1
ATOM 819 O O . VAL A 1 98 ? -39.351 1.280 45.945 1.00 86.44 98 VAL A O 1
ATOM 822 N N . LYS A 1 99 ? -39.033 0.012 44.119 1.00 88.19 99 LYS A N 1
ATOM 823 C CA . LYS A 1 99 ? -39.974 -1.042 44.528 1.00 88.19 99 LYS A CA 1
ATOM 824 C C . LYS A 1 99 ? -39.585 -1.662 45.873 1.00 88.19 99 LYS A C 1
ATOM 826 O O . LYS A 1 99 ? -40.449 -1.833 46.731 1.00 88.19 99 LYS A O 1
ATOM 831 N N . ASN A 1 100 ? -38.308 -1.985 46.068 1.00 87.31 100 ASN A N 1
ATOM 832 C CA . ASN A 1 100 ? -37.815 -2.589 47.307 1.00 87.31 100 ASN A CA 1
ATOM 833 C C . ASN A 1 100 ? -37.934 -1.626 48.498 1.00 87.31 100 ASN A C 1
ATOM 835 O O . ASN A 1 100 ? -38.346 -2.045 49.574 1.00 87.31 100 ASN A O 1
ATOM 839 N N . ILE A 1 101 ? -37.639 -0.339 48.304 1.00 88.38 101 ILE A N 1
ATOM 840 C CA . ILE A 1 101 ? -37.771 0.696 49.341 1.00 88.38 101 ILE A CA 1
ATOM 841 C C . ILE A 1 101 ? -39.231 0.854 49.773 1.00 88.38 101 ILE A C 1
ATOM 843 O O . ILE A 1 101 ? -39.527 0.842 50.969 1.00 88.38 101 ILE A O 1
ATOM 847 N N . LEU A 1 102 ? -40.153 0.935 48.808 1.00 86.75 102 LEU A N 1
ATOM 848 C CA . LEU A 1 102 ? -41.588 1.023 49.084 1.00 86.75 102 LEU A CA 1
ATOM 849 C C . LEU A 1 102 ? -42.099 -0.228 49.807 1.00 86.75 102 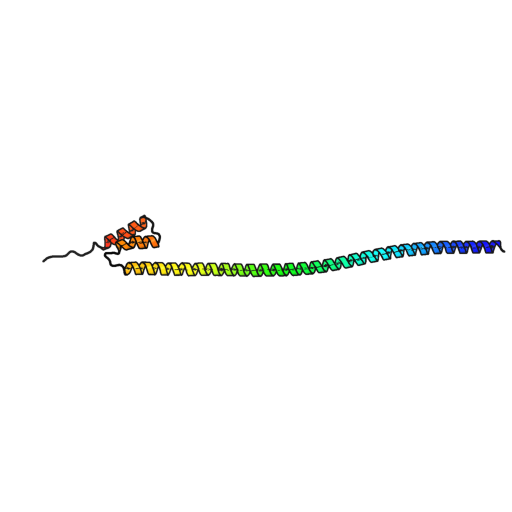LEU A C 1
ATOM 851 O O . LEU A 1 102 ? -42.824 -0.113 50.794 1.00 86.75 102 LEU A O 1
ATOM 855 N N . LEU A 1 103 ? -41.692 -1.422 49.363 1.00 87.19 103 LEU A N 1
ATOM 856 C CA . LEU A 1 103 ? -42.054 -2.677 50.026 1.00 87.19 103 LEU A CA 1
ATOM 857 C C . LEU A 1 103 ? -41.546 -2.721 51.471 1.00 87.19 103 LEU A C 1
ATOM 859 O O . LEU A 1 103 ? -42.325 -3.064 52.360 1.00 87.19 103 LEU A O 1
ATOM 863 N N . SER A 1 104 ? -40.290 -2.339 51.717 1.00 85.50 104 SER A N 1
ATOM 864 C CA . SER A 1 104 ? -39.707 -2.269 53.064 1.00 85.50 104 SER A CA 1
ATOM 865 C C . SER A 1 104 ? -40.457 -1.284 53.957 1.00 85.50 104 SER A C 1
ATOM 867 O O . SER A 1 104 ? -40.751 -1.596 55.111 1.00 85.50 104 SER A O 1
ATOM 869 N N . TYR A 1 105 ? -40.844 -0.123 53.426 1.00 86.94 105 TYR A N 1
ATOM 870 C CA . TYR A 1 105 ? -41.641 0.851 54.167 1.00 86.94 105 TYR A CA 1
ATOM 871 C C . TYR A 1 105 ? -43.043 0.320 54.516 1.00 86.94 105 TYR A C 1
ATOM 873 O O . TYR A 1 105 ? -43.474 0.425 55.665 1.00 86.94 105 TYR A O 1
ATOM 881 N N . PHE A 1 106 ? -43.749 -0.303 53.564 1.00 85.88 106 PHE A N 1
ATOM 882 C CA . PHE A 1 106 ? -45.101 -0.823 53.801 1.00 85.88 106 PHE A CA 1
ATOM 883 C C . PHE A 1 106 ? -45.138 -2.013 54.768 1.00 85.88 106 PHE A C 1
ATOM 885 O O . PHE A 1 106 ? -46.054 -2.076 55.590 1.00 85.88 106 PHE A O 1
ATOM 892 N N . HIS A 1 107 ? -44.143 -2.908 54.719 1.00 85.06 107 HIS A N 1
ATOM 893 C CA . HIS A 1 107 ? -44.015 -4.030 55.660 1.00 85.06 107 HIS A CA 1
ATOM 894 C C . HIS A 1 107 ? -43.544 -3.596 57.053 1.00 85.06 107 HIS A C 1
ATOM 896 O O . HIS A 1 107 ? -43.680 -4.361 58.007 1.00 85.06 107 HIS A O 1
ATOM 902 N N . THR A 1 108 ? -43.011 -2.379 57.196 1.00 85.06 108 THR A N 1
ATOM 903 C CA . THR A 1 108 ? -42.610 -1.857 58.502 1.00 85.06 108 THR A CA 1
ATOM 904 C C . THR A 1 108 ? -43.857 -1.519 59.336 1.00 85.06 108 THR A C 1
ATOM 906 O O . THR A 1 108 ? -44.694 -0.718 58.893 1.00 85.06 108 THR A O 1
ATOM 909 N N . PRO A 1 109 ? -43.994 -2.084 60.554 1.00 83.75 109 PRO A N 1
ATOM 910 C CA . PRO A 1 109 ? -45.074 -1.755 61.483 1.00 83.75 109 PRO A CA 1
ATOM 911 C C . PRO A 1 109 ? -45.148 -0.249 61.765 1.00 83.75 109 PRO A C 1
ATOM 913 O O . PRO A 1 109 ? -44.114 0.403 61.892 1.00 83.75 109 PRO A O 1
ATOM 916 N N . VAL A 1 110 ? -46.356 0.317 61.884 1.00 78.44 110 VAL A N 1
ATOM 917 C CA . VAL A 1 110 ? -46.584 1.780 61.966 1.00 78.44 110 VAL A CA 1
ATOM 918 C C . VAL A 1 110 ? -45.786 2.442 63.098 1.00 78.44 110 VAL A C 1
ATOM 920 O O . VAL A 1 110 ? -45.232 3.520 62.912 1.00 78.44 110 VAL A O 1
ATOM 923 N N . ASN A 1 111 ? -45.633 1.748 64.225 1.00 81.06 111 ASN A N 1
ATOM 924 C CA . ASN A 1 111 ? -44.860 2.183 65.389 1.00 81.06 111 ASN A CA 1
ATOM 925 C C . ASN A 1 111 ? -43.333 2.204 65.184 1.00 81.06 111 ASN A C 1
ATOM 927 O O . ASN A 1 111 ? -42.635 2.741 66.031 1.00 81.06 111 ASN A O 1
ATOM 931 N N . LYS A 1 112 ? -42.816 1.633 64.088 1.00 81.12 112 LYS A N 1
ATOM 932 C CA . LYS A 1 112 ? -41.383 1.610 63.734 1.00 81.12 112 LYS A CA 1
ATOM 933 C C . LYS A 1 112 ? -41.067 2.339 62.427 1.00 81.12 112 LYS A C 1
ATOM 935 O O . LYS A 1 112 ? -39.910 2.430 62.029 1.00 81.12 112 LYS A O 1
ATOM 940 N N . ARG A 1 113 ? -42.078 2.884 61.740 1.00 80.25 113 ARG A N 1
ATOM 941 C CA . ARG A 1 113 ? -41.888 3.568 60.447 1.00 80.25 113 ARG A CA 1
ATOM 942 C C . ARG A 1 113 ? -40.990 4.799 60.553 1.00 80.25 113 ARG A C 1
ATOM 944 O O . ARG A 1 113 ? -40.221 5.050 59.632 1.00 80.25 113 ARG A O 1
ATOM 951 N N . GLN A 1 114 ? -41.047 5.523 61.670 1.00 81.62 114 GLN A N 1
ATOM 952 C CA . GLN A 1 114 ? -40.192 6.688 61.923 1.00 81.62 114 GLN A CA 1
ATOM 953 C C . GLN A 1 114 ? -38.704 6.329 62.029 1.00 81.62 114 GLN A C 1
ATOM 955 O O . GLN A 1 114 ? -37.864 7.086 61.556 1.00 81.62 114 GLN A O 1
ATOM 960 N N . GLU A 1 115 ? -38.376 5.161 62.587 1.00 82.12 115 GLU A N 1
ATOM 961 C CA . GLU A 1 115 ? -36.991 4.689 62.736 1.00 82.12 115 GLU A CA 1
ATOM 962 C C . GLU A 1 115 ? -36.385 4.243 61.398 1.00 82.12 115 GLU A C 1
ATOM 964 O O . GLU A 1 115 ? -35.181 4.348 61.184 1.00 82.12 115 GLU A O 1
ATOM 969 N N . VAL A 1 116 ? -37.225 3.774 60.471 1.00 83.38 116 VAL A N 1
ATOM 970 C CA . VAL A 1 116 ? -36.791 3.235 59.175 1.00 83.38 116 VAL A CA 1
ATOM 971 C C . VAL A 1 116 ? -36.648 4.326 58.101 1.00 83.38 116 VAL A C 1
ATOM 973 O O . VAL A 1 116 ? -35.885 4.152 57.154 1.00 83.38 116 VAL A O 1
ATOM 976 N N . ILE A 1 117 ? -37.305 5.482 58.246 1.00 82.75 117 ILE A N 1
ATOM 977 C CA . ILE A 1 117 ? -37.204 6.600 57.286 1.00 82.75 117 ILE A CA 1
ATOM 978 C C . ILE A 1 117 ? -35.776 7.147 57.138 1.00 82.75 117 ILE A C 1
ATOM 980 O O . ILE A 1 117 ? -35.348 7.317 55.998 1.00 82.75 117 ILE A O 1
ATOM 984 N N . PRO A 1 118 ? -35.004 7.381 58.216 1.00 82.06 118 PRO A N 1
ATOM 985 C CA . PRO A 1 118 ? -33.607 7.790 58.098 1.00 82.06 118 PRO A CA 1
ATOM 986 C C . PRO A 1 118 ? -32.742 6.761 57.354 1.00 82.06 118 PRO A C 1
ATOM 988 O O . PRO A 1 118 ? -31.906 7.124 56.534 1.00 82.06 118 PRO A O 1
ATOM 991 N N . LEU A 1 119 ? -32.985 5.467 57.591 1.00 82.81 119 LEU A N 1
ATOM 992 C CA . LEU A 1 119 ? -32.282 4.362 56.927 1.00 82.81 119 LEU A CA 1
ATOM 993 C C . LEU A 1 119 ? -32.613 4.284 55.429 1.00 82.81 119 LEU A C 1
ATOM 995 O O . LEU A 1 119 ? -31.715 4.122 54.604 1.00 82.81 119 LEU A O 1
ATOM 999 N N . LEU A 1 120 ? -33.889 4.433 55.062 1.00 85.31 120 LEU A N 1
ATOM 1000 C CA . LEU A 1 120 ? -34.316 4.464 53.660 1.00 85.31 120 LEU A CA 1
ATOM 1001 C C . LEU A 1 120 ? -33.852 5.744 52.952 1.00 85.31 120 LEU A C 1
ATOM 1003 O O . LEU A 1 120 ? -33.424 5.681 51.803 1.00 85.31 120 LEU A O 1
ATOM 1007 N N . GLY A 1 121 ? -33.879 6.889 53.637 1.00 83.81 121 GLY A N 1
ATOM 1008 C CA . GLY A 1 121 ? -33.354 8.153 53.124 1.00 83.81 121 GLY A CA 1
ATOM 1009 C C . GLY A 1 121 ? -31.846 8.099 52.877 1.00 83.81 121 GLY A C 1
ATOM 1010 O O . GLY A 1 121 ? -31.380 8.647 51.882 1.00 83.81 121 GLY A O 1
ATOM 1011 N N . ALA A 1 122 ? -31.088 7.366 53.701 1.00 82.38 122 ALA A N 1
ATOM 1012 C CA . ALA A 1 122 ? -29.645 7.197 53.515 1.00 82.38 122 ALA A CA 1
ATOM 1013 C C . ALA A 1 122 ? -29.326 6.351 52.281 1.00 82.38 122 ALA A C 1
ATOM 1015 O O . ALA A 1 122 ? -28.348 6.615 51.587 1.00 82.38 122 ALA A O 1
ATOM 1016 N N . LEU A 1 123 ? -30.186 5.377 51.976 1.00 82.50 123 LEU A N 1
ATOM 1017 C CA . LEU A 1 123 ? -30.074 4.542 50.783 1.00 82.50 123 LEU A CA 1
ATOM 1018 C C . LEU A 1 123 ? -30.381 5.314 49.487 1.00 82.50 123 LEU A C 1
ATOM 1020 O O . LEU A 1 123 ? -29.813 4.998 48.446 1.00 82.50 123 LEU A O 1
ATOM 1024 N N . VAL A 1 124 ? -31.271 6.310 49.545 1.00 82.69 124 VAL A N 1
ATOM 1025 C CA . VAL A 1 124 ? -31.656 7.158 48.396 1.00 82.69 124 VAL A CA 1
ATOM 1026 C C . VAL A 1 124 ? -30.788 8.417 48.282 1.00 82.69 124 VAL A C 1
ATOM 1028 O O . VAL A 1 124 ? -30.732 9.026 47.219 1.00 82.69 124 VAL A O 1
ATOM 1031 N N . GLY A 1 125 ? -30.080 8.796 49.349 1.00 83.12 125 GLY A N 1
ATOM 1032 C CA . GLY A 1 125 ? -29.231 9.986 49.381 1.00 83.12 125 GLY A CA 1
ATOM 1033 C C . GLY A 1 125 ? -29.993 11.275 49.693 1.00 83.12 125 GLY A C 1
ATOM 1034 O O . GLY A 1 125 ? -29.715 12.307 49.091 1.00 83.12 125 GLY A O 1
ATOM 1035 N N . PHE A 1 126 ? -30.957 11.228 50.617 1.00 86.38 126 PHE A N 1
ATOM 1036 C CA . PHE A 1 126 ? -31.697 12.414 51.054 1.00 86.38 126 PHE A CA 1
ATOM 1037 C C . PHE A 1 126 ? -30.758 13.518 51.553 1.00 86.38 126 PHE A C 1
ATOM 1039 O O . PHE A 1 126 ? -29.819 13.284 52.316 1.00 86.38 126 PHE A O 1
ATOM 1046 N N . THR A 1 127 ? -31.065 14.749 51.167 1.00 84.94 127 THR A N 1
ATOM 1047 C CA . THR A 1 127 ? -30.496 15.952 51.773 1.00 84.94 127 THR A CA 1
ATOM 1048 C C . THR A 1 127 ? -31.091 16.191 53.161 1.00 84.94 127 THR A C 1
ATOM 1050 O O . THR A 1 127 ? -32.158 15.678 53.512 1.00 84.94 127 THR A O 1
ATOM 1053 N N . GLN A 1 128 ? -30.417 17.004 53.977 1.00 81.19 128 GLN A N 1
ATOM 1054 C CA . GLN A 1 128 ? -30.851 17.285 55.350 1.00 81.19 128 GLN A CA 1
ATOM 1055 C C . GLN A 1 128 ? -32.272 17.878 55.424 1.00 81.19 128 GLN A C 1
ATOM 1057 O O . GLN A 1 128 ? -33.034 17.554 56.339 1.00 81.19 128 GLN A O 1
ATOM 1062 N N . ASP A 1 129 ? -32.664 18.666 54.422 1.00 84.50 129 ASP A N 1
ATOM 1063 C CA . ASP A 1 129 ? -34.012 19.228 54.310 1.00 84.50 129 ASP A CA 1
ATOM 1064 C C . ASP A 1 129 ? -35.068 18.176 53.946 1.00 84.50 129 ASP A C 1
ATOM 1066 O O . ASP A 1 129 ? -36.203 18.234 54.422 1.00 84.50 129 ASP A O 1
ATOM 1070 N N . GLU A 1 130 ? -34.714 17.191 53.120 1.00 83.38 130 GLU A N 1
ATOM 1071 C CA . GLU A 1 130 ? -35.609 16.097 52.728 1.00 83.38 130 GLU A CA 1
ATOM 1072 C C . GLU A 1 130 ? -35.859 15.125 53.880 1.00 83.38 130 GLU A C 1
ATOM 1074 O O . GLU A 1 130 ? -37.000 14.706 54.081 1.00 83.38 130 GLU A O 1
ATOM 1079 N N . TYR A 1 131 ? -34.839 14.844 54.697 1.00 82.00 131 TYR A N 1
ATOM 1080 C CA . TYR A 1 131 ? -35.017 14.092 55.942 1.00 82.00 131 TYR A CA 1
ATOM 1081 C C . TYR A 1 131 ? -36.004 14.768 56.884 1.00 82.00 131 TYR A C 1
ATOM 1083 O O . TYR A 1 131 ? -36.906 14.113 57.406 1.00 82.00 131 TYR A O 1
ATOM 1091 N N . LYS A 1 132 ? -35.850 16.081 57.083 1.00 81.81 132 LYS A N 1
ATOM 1092 C CA . LYS A 1 132 ? -36.721 16.852 57.970 1.00 81.81 132 LYS A CA 1
ATOM 1093 C C . LYS A 1 132 ? -38.175 16.789 57.496 1.00 81.81 132 LYS A C 1
ATOM 1095 O O . LYS A 1 132 ? -39.049 16.389 58.258 1.00 81.81 132 LYS A O 1
ATOM 1100 N N . ARG A 1 133 ? -38.411 17.036 56.201 1.00 83.88 133 ARG A N 1
ATOM 1101 C CA . ARG A 1 133 ? -39.743 16.916 55.580 1.00 83.88 133 ARG A CA 1
ATOM 1102 C C . ARG A 1 133 ? -40.349 15.514 55.723 1.00 83.88 133 ARG A C 1
ATOM 1104 O O . ARG A 1 133 ? -41.540 15.395 56.001 1.00 83.88 133 ARG A O 1
ATOM 1111 N N . ALA A 1 134 ? -39.556 14.457 55.544 1.00 79.75 134 ALA A N 1
ATOM 1112 C CA . ALA A 1 134 ? -40.033 13.076 55.641 1.00 79.75 134 ALA A CA 1
ATOM 1113 C C . ALA A 1 134 ? -40.430 12.679 57.076 1.00 79.75 134 ALA A C 1
ATOM 1115 O O . ALA A 1 134 ? -41.439 11.999 57.278 1.00 79.75 134 ALA A O 1
ATOM 1116 N N . ILE A 1 135 ? -39.668 13.126 58.078 1.00 78.56 135 ILE A N 1
ATOM 1117 C CA . ILE A 1 135 ? -39.978 12.893 59.495 1.00 78.56 135 ILE A CA 1
ATOM 1118 C C . ILE A 1 135 ? -41.241 13.669 59.895 1.00 78.56 135 ILE A C 1
ATOM 1120 O O . ILE A 1 135 ? -42.158 13.083 60.477 1.00 78.56 135 ILE A O 1
ATOM 1124 N N . ASP A 1 136 ? -41.351 14.939 59.500 1.00 80.25 136 ASP A N 1
ATOM 1125 C CA . ASP A 1 136 ? -42.507 15.795 59.802 1.00 80.25 136 ASP A CA 1
ATOM 1126 C C . ASP A 1 136 ? -43.822 15.239 59.210 1.00 80.25 136 ASP A C 1
ATOM 1128 O O . ASP A 1 136 ? -44.873 15.249 59.864 1.00 80.25 136 ASP A O 1
ATOM 1132 N N . ALA A 1 137 ? -43.764 14.659 58.005 1.00 76.94 137 ALA A N 1
ATOM 1133 C CA . ALA A 1 137 ? -44.905 14.019 57.343 1.00 76.94 137 ALA A CA 1
ATOM 1134 C C . ALA A 1 137 ? -45.405 12.741 58.050 1.00 76.94 137 ALA A C 1
ATOM 1136 O O . ALA A 1 137 ? -46.567 12.362 57.905 1.00 76.94 137 ALA A O 1
ATOM 1137 N N . THR A 1 138 ? -44.556 12.064 58.829 1.00 70.06 138 THR A N 1
ATOM 1138 C CA . THR A 1 138 ? -44.969 10.873 59.600 1.00 70.06 138 THR A CA 1
ATOM 1139 C C . THR A 1 138 ? -45.453 11.189 61.006 1.00 70.06 138 THR A C 1
ATOM 1141 O O . THR A 1 138 ? -46.324 10.486 61.517 1.00 70.06 138 THR A O 1
ATOM 1144 N N . SER A 1 139 ? -44.968 12.279 61.602 1.00 65.12 139 SER A N 1
ATOM 1145 C CA . SER A 1 139 ? -45.427 12.778 62.904 1.00 65.12 139 SER A CA 1
ATOM 1146 C C . SER A 1 139 ? -46.864 13.316 62.862 1.00 65.12 139 SER A C 1
ATOM 1148 O O . SER A 1 139 ? -47.596 13.210 63.842 1.00 65.12 139 SER A O 1
ATOM 1150 N N . THR A 1 140 ? -47.294 13.862 61.721 1.00 56.44 140 THR A N 1
ATOM 1151 C CA . THR A 1 140 ? -48.628 14.463 61.531 1.00 56.44 140 THR A CA 1
ATOM 1152 C C . THR A 1 140 ? -49.748 13.450 61.274 1.00 56.44 140 THR A C 1
ATOM 1154 O O . THR A 1 140 ? -50.911 13.763 61.508 1.00 56.44 140 THR A O 1
ATOM 1157 N N . ASN A 1 141 ? -49.434 12.216 60.863 1.00 51.50 141 ASN A N 1
ATOM 1158 C CA . ASN A 1 141 ? -50.442 11.172 60.620 1.00 51.50 141 ASN A CA 1
ATOM 1159 C C . ASN A 1 141 ? -50.859 10.399 61.886 1.00 51.50 141 ASN A C 1
ATOM 1161 O O . ASN A 1 141 ? -51.865 9.695 61.867 1.00 51.50 141 ASN A O 1
ATOM 1165 N N . ASN A 1 142 ? -50.117 10.528 62.991 1.00 49.88 142 ASN A N 1
ATOM 1166 C CA . ASN A 1 142 ? -50.388 9.800 64.237 1.00 49.88 142 ASN A CA 1
ATOM 1167 C C . ASN A 1 142 ? -51.310 10.564 65.214 1.00 49.88 142 ASN A C 1
ATOM 1169 O O . ASN A 1 142 ? -51.605 10.065 66.298 1.00 49.88 142 ASN A O 1
ATOM 1173 N N . SER A 1 143 ? -51.768 11.770 64.853 1.00 45.34 143 SER A N 1
ATOM 1174 C CA . SER A 1 143 ? -52.588 12.644 65.709 1.00 45.34 143 SER A CA 1
ATOM 1175 C C . SER A 1 143 ? -54.086 12.672 65.372 1.00 45.34 143 SER A C 1
ATOM 1177 O O . SER A 1 143 ? -54.851 13.252 66.140 1.00 45.34 143 SER A O 1
ATOM 1179 N N . ASN A 1 144 ? -54.549 11.990 64.318 1.00 42.44 144 ASN A N 1
ATOM 1180 C CA . ASN A 1 144 ? -55.983 11.852 64.025 1.00 42.44 144 ASN A CA 1
ATOM 1181 C C . ASN A 1 144 ? -56.534 10.499 64.500 1.00 42.44 144 ASN A C 1
ATOM 1183 O O . ASN A 1 144 ? -56.886 9.624 63.714 1.00 42.44 144 ASN A O 1
ATOM 1187 N N . SER A 1 145 ? -56.639 10.349 65.821 1.00 42.50 145 SER A N 1
ATOM 1188 C CA . SER A 1 145 ? -57.623 9.448 66.434 1.00 42.50 145 SER A CA 1
ATOM 1189 C C . SER A 1 145 ? -58.845 10.296 66.815 1.00 42.50 145 SER A C 1
ATOM 1191 O O . SER A 1 145 ? -58.669 11.254 67.572 1.00 42.50 145 SER A O 1
ATOM 1193 N N . PRO A 1 146 ? -60.068 10.009 66.330 1.00 41.81 146 PRO A N 1
ATOM 1194 C CA . PRO A 1 146 ? -61.241 10.763 66.748 1.00 41.81 146 PRO A CA 1
ATOM 1195 C C . PRO A 1 146 ? -61.525 10.470 68.224 1.00 41.81 146 PRO A C 1
ATOM 1197 O O . PRO A 1 146 ? -61.901 9.359 68.593 1.00 41.81 146 PRO A O 1
ATOM 1200 N N . LYS A 1 147 ? -61.335 11.477 69.082 1.00 49.56 147 LYS A N 1
ATOM 1201 C CA . LYS A 1 147 ? -61.904 11.488 70.432 1.00 49.56 147 LYS A CA 1
ATOM 1202 C C . LYS A 1 147 ? -63.407 11.748 70.330 1.00 49.56 147 LYS A C 1
ATOM 1204 O O . LYS A 1 147 ? -63.816 12.810 69.876 1.00 49.56 147 LYS A O 1
ATOM 1209 N N . GLY A 1 148 ? -64.201 10.816 70.836 1.00 38.88 148 GLY A N 1
ATOM 1210 C CA . GLY A 1 148 ? -65.609 11.007 71.180 1.00 38.88 148 GLY A CA 1
ATOM 1211 C C . GLY A 1 148 ? -66.183 9.666 71.622 1.00 38.88 148 GLY A C 1
ATOM 1212 O O . GLY 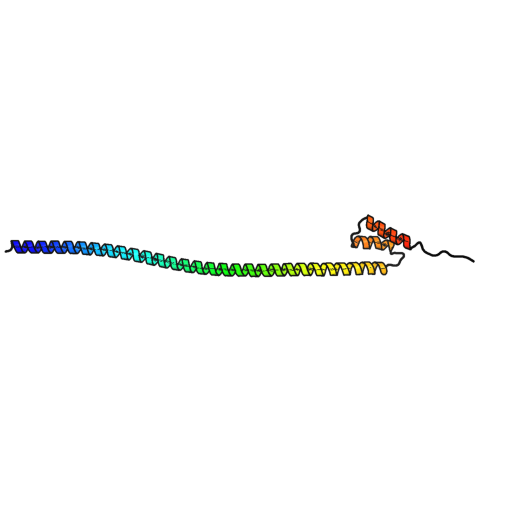A 1 148 ? -66.009 8.679 70.925 1.00 38.88 148 GLY A O 1
ATOM 1213 N N . GLY A 1 149 ? -66.810 9.505 72.775 1.00 40.28 149 GLY A N 1
ATOM 1214 C CA . GLY A 1 149 ? -67.113 10.397 73.882 1.00 40.28 149 GLY A CA 1
ATOM 1215 C C . GLY A 1 149 ? -67.796 9.516 74.929 1.00 40.28 149 GLY A C 1
ATOM 1216 O O . GLY A 1 149 ? -68.539 8.607 74.567 1.00 40.28 149 GLY A O 1
ATOM 1217 N N . SER A 1 150 ? -67.489 9.730 76.204 1.00 45.47 150 SER A N 1
ATOM 1218 C CA . SER A 1 150 ? -68.222 9.100 77.299 1.00 45.47 150 SER A CA 1
ATOM 1219 C C . SER A 1 150 ? -69.631 9.687 77.372 1.00 45.47 150 SER A C 1
ATOM 1221 O O . SER A 1 150 ? -69.781 10.910 77.390 1.00 45.47 150 SER A O 1
ATOM 1223 N N . GLY A 1 151 ? -70.626 8.808 77.444 1.00 39.31 151 GLY A N 1
ATOM 1224 C CA . GLY A 1 151 ? -72.028 9.078 77.745 1.00 39.31 151 GLY A CA 1
ATOM 1225 C C . GLY A 1 151 ? -72.714 7.758 78.033 1.00 39.31 151 GLY A C 1
ATOM 1226 O O . GLY A 1 151 ? -72.779 6.948 77.085 1.00 39.31 151 GLY A O 1
#

Organism: NCBI:txid392030

Foldseek 3Di:
DVVVVVVVVVVVVVVVVVVVVVVVVVVVVVVVVVVVVVVVVVVVVVVVVVVVVVVVVVVVVVVVVVVVVVVVVVVVVVVVVVVVCCVVVVVVVVVVLVVVLVVVLVPDDLVCNLVCLVVSCVVVVDDPVRNVVVNVVSVVVVPPDDDDDDD